Protein AF-A0A1W9QYD8-F1 (afdb_monomer_lite)

pLDDT: mean 92.89, std 7.04, range [47.81, 98.25]

Secondary structure (DSSP, 8-state):
---SS-HHHHHHHHHHHHSS-HHHHHHHHHHHHHHHHHHT-TT--S-HHHHHHHTT-S-HHHHHHHHHHHHSS-HHHHHHT-

Sequence (82 aa):
KQLKVSRTYISQVINEKFNMNFNAFINEYRVKEARRMLTNDPNRNLTIESIAQAVGFGSKSSFNFAFKKYTGITPSFYIKSL

Radius of gyration: 14.44 Å; chains: 1; bounding box: 31×21×40 Å

Structure (mmCIF, N/CA/C/O backbone):
data_AF-A0A1W9QYD8-F1
#
_entry.id   AF-A0A1W9QYD8-F1
#
loop_
_atom_site.group_PDB
_atom_site.id
_atom_site.type_symbol
_atom_site.label_atom_id
_atom_site.label_alt_id
_atom_site.label_comp_id
_atom_site.label_asym_id
_atom_site.label_entity_id
_atom_site.label_seq_id
_atom_site.pdbx_PDB_ins_code
_atom_site.Cartn_x
_atom_site.Cartn_y
_atom_site.Cartn_z
_atom_site.occupancy
_atom_site.B_iso_or_equiv
_atom_site.auth_seq_id
_atom_site.auth_comp_id
_atom_site.auth_asym_id
_atom_site.auth_atom_id
_atom_site.pdbx_PDB_model_num
ATOM 1 N N . LYS A 1 1 ? -21.535 9.607 0.279 1.00 47.81 1 LYS A N 1
A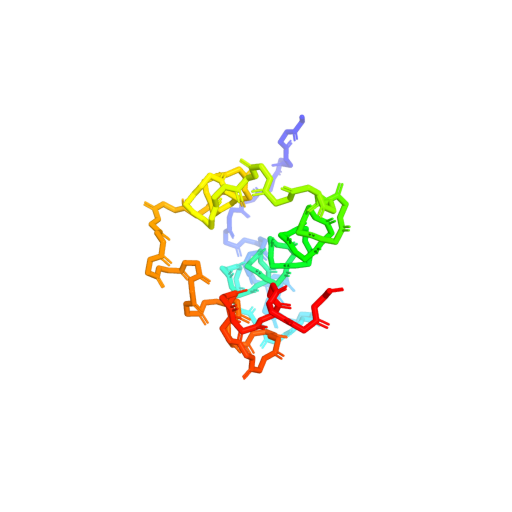TOM 2 C CA . LYS A 1 1 ? -22.169 9.470 1.617 1.00 47.81 1 LYS A CA 1
ATOM 3 C C . LYS A 1 1 ? -21.075 9.193 2.644 1.00 47.81 1 LYS A C 1
ATOM 5 O O . LYS A 1 1 ? -20.275 8.305 2.393 1.00 47.81 1 LYS A O 1
ATOM 10 N N . GLN A 1 2 ? -21.011 9.944 3.744 1.00 69.31 2 GLN A N 1
ATOM 11 C CA . GLN A 1 2 ? -20.137 9.642 4.889 1.00 69.31 2 GLN A CA 1
ATOM 12 C C . GLN A 1 2 ? -20.947 8.878 5.947 1.00 69.31 2 GLN A C 1
ATOM 14 O O . GLN A 1 2 ? -22.142 9.139 6.103 1.00 69.31 2 GLN A O 1
ATOM 19 N N . LEU A 1 3 ? -20.327 7.918 6.638 1.00 76.56 3 LEU A N 1
ATOM 20 C CA . LEU A 1 3 ? -20.977 7.194 7.733 1.00 76.56 3 LEU A CA 1
ATOM 21 C C . LEU A 1 3 ? -21.097 8.125 8.952 1.00 76.56 3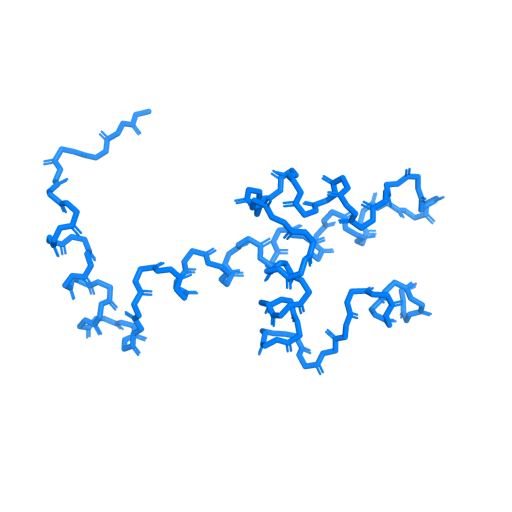 LEU A C 1
ATOM 23 O O . LEU A 1 3 ? -20.122 8.772 9.326 1.00 76.56 3 LEU A O 1
ATOM 27 N N . LYS A 1 4 ? -22.277 8.189 9.585 1.00 84.75 4 LYS A N 1
ATOM 28 C CA . LYS A 1 4 ? -22.536 8.999 10.795 1.00 84.75 4 LYS A CA 1
ATOM 29 C C . LYS A 1 4 ? -21.995 8.322 12.067 1.00 84.75 4 LYS A C 1
ATOM 31 O O . LYS A 1 4 ? -22.728 8.118 13.027 1.00 84.75 4 LYS A O 1
ATOM 36 N N . VAL A 1 5 ? -20.729 7.921 12.056 1.00 85.56 5 VAL A N 1
ATOM 37 C CA . VAL A 1 5 ? -20.062 7.216 13.163 1.00 85.56 5 VAL A CA 1
ATOM 38 C C . VAL A 1 5 ? -18.676 7.803 13.396 1.00 85.56 5 VAL A C 1
ATOM 40 O O . VAL A 1 5 ? -18.049 8.329 12.476 1.00 85.56 5 VAL A O 1
ATOM 43 N N . SER A 1 6 ? -18.191 7.740 14.636 1.00 90.06 6 SER A N 1
ATOM 44 C CA . SER A 1 6 ? -16.898 8.327 14.987 1.00 90.06 6 SER A CA 1
ATOM 45 C C . SER A 1 6 ? -15.729 7.514 14.414 1.00 90.06 6 SER A C 1
ATOM 47 O O . SER A 1 6 ? -15.799 6.293 14.259 1.00 90.06 6 SER A O 1
ATOM 49 N N . ARG A 1 7 ? -14.607 8.192 14.138 1.00 87.69 7 ARG A N 1
ATOM 50 C CA . ARG A 1 7 ? -13.358 7.540 13.695 1.00 87.69 7 ARG A CA 1
ATOM 51 C C . ARG A 1 7 ? -12.851 6.511 14.708 1.00 87.69 7 ARG A C 1
ATOM 53 O O . ARG A 1 7 ? -12.338 5.467 14.308 1.00 87.69 7 ARG A O 1
ATOM 60 N N . THR A 1 8 ? -13.021 6.801 15.998 1.00 91.69 8 THR A N 1
ATOM 61 C CA . THR A 1 8 ? -12.651 5.906 17.100 1.00 91.69 8 THR A CA 1
ATOM 62 C C . THR A 1 8 ? -13.474 4.630 17.053 1.00 91.69 8 THR A C 1
ATOM 64 O O . THR A 1 8 ? -12.898 3.550 17.067 1.00 91.69 8 THR A O 1
ATOM 67 N N . TYR A 1 9 ? -14.795 4.750 16.894 1.00 91.81 9 TYR A N 1
ATOM 68 C CA . TYR A 1 9 ? -15.681 3.594 16.799 1.00 91.81 9 TYR A CA 1
ATOM 69 C C . TYR A 1 9 ? -15.329 2.705 15.603 1.00 91.81 9 TYR A C 1
ATOM 71 O O . TYR A 1 9 ? -15.191 1.496 15.744 1.00 91.81 9 TYR A O 1
ATOM 79 N N . ILE A 1 10 ? -15.085 3.302 14.433 1.00 90.69 10 ILE A N 1
ATOM 80 C CA . ILE A 1 10 ? -14.652 2.546 13.250 1.00 90.69 10 ILE A CA 1
ATOM 81 C C . ILE A 1 10 ? -13.316 1.839 13.489 1.00 90.69 10 ILE A C 1
ATOM 83 O O . ILE A 1 10 ? -13.170 0.668 13.147 1.00 90.69 10 ILE A O 1
ATOM 87 N N . SER A 1 11 ? -12.344 2.532 14.082 1.00 92.06 11 SER A N 1
ATOM 88 C CA . SER A 1 11 ? -11.033 1.945 14.378 1.00 92.06 11 SER A CA 1
ATOM 89 C C . SER A 1 11 ? -11.145 0.787 15.368 1.00 92.06 11 SER A C 1
ATOM 91 O O . SER A 1 11 ? -10.498 -0.236 15.164 1.00 92.06 11 SER A O 1
ATOM 93 N N . GLN A 1 12 ? -11.993 0.930 16.389 1.00 93.44 12 GLN A N 1
ATOM 94 C CA . GLN A 1 12 ? -12.275 -0.110 17.372 1.00 93.44 12 GLN A CA 1
ATOM 95 C C . GLN A 1 12 ? -12.899 -1.340 16.708 1.00 93.44 12 GLN A C 1
ATOM 97 O O . GLN A 1 12 ? -12.349 -2.428 16.822 1.00 93.44 12 GLN A O 1
ATOM 102 N N . VAL A 1 13 ? -13.977 -1.168 15.936 1.00 94.00 13 VAL A N 1
ATOM 103 C CA . VAL A 1 13 ? -14.643 -2.285 15.246 1.00 94.00 13 VAL A CA 1
ATOM 104 C C . VAL A 1 13 ? -13.689 -2.999 14.288 1.00 94.00 13 VAL A C 1
ATOM 106 O O . VAL A 1 13 ? -13.677 -4.227 14.233 1.00 94.00 13 VAL A O 1
ATOM 109 N N . ILE A 1 14 ? -12.863 -2.260 13.540 1.00 93.31 14 ILE A N 1
ATOM 110 C CA . ILE A 1 14 ? -11.878 -2.873 12.637 1.00 93.31 14 ILE A CA 1
ATOM 111 C C . ILE A 1 14 ? -10.848 -3.676 13.426 1.00 93.31 14 ILE A C 1
ATOM 113 O O . ILE A 1 14 ? -10.512 -4.793 13.034 1.00 93.31 14 ILE A O 1
ATOM 117 N N . ASN A 1 15 ? -10.365 -3.134 14.541 1.00 94.25 15 ASN A N 1
ATOM 118 C CA . ASN A 1 15 ? -9.416 -3.842 15.381 1.00 94.25 15 ASN A CA 1
ATOM 119 C C . ASN A 1 15 ? -10.028 -5.117 15.975 1.00 94.25 15 ASN A C 1
ATOM 121 O O . ASN A 1 15 ? -9.438 -6.181 15.839 1.00 94.25 15 ASN A O 1
ATOM 125 N N . GLU A 1 16 ? -11.239 -5.044 16.520 1.00 94.00 16 GLU A N 1
ATOM 126 C CA . GLU A 1 16 ? -11.930 -6.189 17.119 1.00 94.00 16 GLU A CA 1
ATOM 127 C C . GLU A 1 16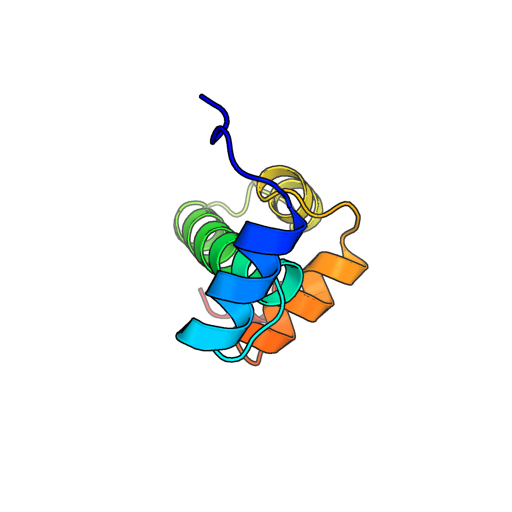 ? -12.282 -7.282 16.100 1.00 94.00 16 GLU A C 1
ATOM 129 O O . GLU A 1 16 ? -12.222 -8.468 16.418 1.00 94.00 16 GLU A O 1
ATOM 134 N N . LYS A 1 17 ? -12.671 -6.908 14.873 1.00 94.31 17 LYS A N 1
ATOM 135 C CA . LYS A 1 17 ? -13.141 -7.866 13.856 1.00 94.31 17 LYS A CA 1
ATOM 136 C C . LYS A 1 17 ? -12.043 -8.397 12.942 1.00 94.31 17 LYS A C 1
ATOM 138 O O . LYS A 1 17 ? -12.145 -9.529 12.483 1.00 94.31 17 LYS A O 1
ATOM 143 N N . PHE A 1 18 ? -11.027 -7.590 12.655 1.00 90.88 18 PHE A N 1
ATOM 144 C CA . PHE A 1 18 ? -9.988 -7.907 11.670 1.00 90.88 18 PHE A CA 1
ATOM 145 C C . PHE A 1 18 ? -8.580 -7.955 12.277 1.00 90.88 18 PHE A C 1
ATOM 147 O O . PHE A 1 18 ? -7.620 -8.208 11.552 1.00 90.88 18 PHE A O 1
ATOM 154 N N . ASN A 1 19 ? -8.438 -7.694 13.582 1.00 92.50 19 ASN A N 1
ATOM 155 C CA . ASN A 1 19 ? -7.161 -7.648 14.300 1.00 92.50 19 ASN A CA 1
ATOM 156 C C . ASN A 1 19 ? -6.109 -6.752 13.619 1.00 92.50 19 ASN A C 1
ATOM 158 O O . ASN A 1 19 ? -4.920 -7.063 13.549 1.00 92.50 19 ASN A O 1
ATOM 162 N N . MET A 1 20 ? -6.558 -5.627 13.061 1.00 92.50 20 MET A N 1
ATOM 163 C CA . MET A 1 20 ? -5.711 -4.671 12.350 1.00 92.50 20 MET A CA 1
ATOM 164 C C . MET A 1 20 ? -6.145 -3.238 12.649 1.00 92.50 20 MET A C 1
ATOM 166 O O . MET A 1 20 ? -7.254 -2.991 13.108 1.00 92.50 20 MET A O 1
ATOM 170 N N . ASN A 1 21 ? -5.262 -2.269 12.419 1.00 93.31 21 ASN A N 1
ATOM 171 C CA . ASN A 1 21 ? -5.642 -0.860 12.525 1.00 93.31 21 ASN A CA 1
ATOM 172 C C . ASN A 1 21 ? -6.322 -0.372 11.232 1.00 93.31 21 ASN A C 1
ATOM 174 O O . ASN A 1 21 ? -6.173 -0.976 10.169 1.00 93.31 21 ASN A O 1
ATOM 178 N N . PHE A 1 22 ? -7.028 0.760 11.316 1.00 92.25 22 PHE A N 1
ATOM 179 C CA . PHE A 1 22 ? -7.740 1.362 10.182 1.00 92.25 22 PHE A CA 1
ATOM 180 C C . PHE A 1 22 ? -6.850 1.555 8.943 1.00 92.25 22 PHE A C 1
ATOM 182 O O . PHE A 1 22 ? -7.259 1.245 7.827 1.00 92.25 22 PHE A O 1
ATOM 189 N N . ASN A 1 23 ? -5.611 2.026 9.125 1.00 92.44 23 ASN A N 1
ATOM 190 C CA . ASN A 1 23 ? -4.694 2.261 8.008 1.00 92.44 23 ASN A CA 1
ATOM 191 C C . ASN A 1 23 ? -4.300 0.956 7.310 1.00 92.44 23 ASN A C 1
ATOM 193 O O . ASN A 1 23 ? -4.244 0.911 6.084 1.00 92.44 23 ASN A O 1
ATOM 197 N N . ALA A 1 24 ? -4.037 -0.103 8.075 1.00 93.81 24 ALA A N 1
ATOM 198 C CA . ALA A 1 24 ? -3.731 -1.418 7.533 1.00 93.81 24 ALA A CA 1
ATOM 199 C C . ALA A 1 24 ? -4.929 -1.992 6.765 1.00 93.81 24 ALA A C 1
ATOM 201 O O . ALA A 1 24 ? -4.747 -2.504 5.663 1.00 93.81 24 ALA A O 1
ATOM 202 N N . PHE A 1 25 ? -6.137 -1.830 7.302 1.00 94.88 25 PHE A N 1
ATOM 203 C CA . PHE A 1 25 ? -7.363 -2.229 6.622 1.00 94.88 25 PHE A CA 1
ATOM 204 C C . PHE A 1 25 ? -7.504 -1.513 5.275 1.00 94.88 25 PHE A C 1
ATOM 206 O O . PHE A 1 25 ? -7.558 -2.156 4.233 1.00 94.88 25 PHE A O 1
ATOM 213 N N . ILE A 1 26 ? -7.461 -0.178 5.261 1.00 95.81 26 ILE A N 1
ATOM 214 C CA . ILE A 1 26 ? -7.597 0.604 4.025 1.00 95.81 26 ILE A CA 1
ATOM 215 C C . ILE A 1 26 ? -6.486 0.291 3.017 1.00 95.81 26 ILE A C 1
ATOM 217 O O . ILE A 1 26 ? -6.763 0.139 1.827 1.00 95.81 26 ILE A O 1
ATOM 221 N N . ASN A 1 27 ? -5.234 0.179 3.462 1.00 97.19 27 ASN A N 1
ATOM 222 C CA . ASN A 1 27 ? -4.111 -0.064 2.559 1.00 97.19 27 ASN A CA 1
ATOM 223 C C . ASN A 1 27 ? -4.200 -1.423 1.859 1.00 97.19 27 ASN A C 1
ATOM 225 O O . ASN A 1 27 ? -3.773 -1.519 0.711 1.00 97.19 27 ASN A O 1
ATOM 229 N N . GLU A 1 28 ? -4.790 -2.441 2.489 1.00 96.50 28 GLU A N 1
ATOM 230 C CA . GLU A 1 28 ? -5.042 -3.723 1.829 1.00 96.50 28 GLU A CA 1
ATOM 231 C C . GLU A 1 28 ? -5.965 -3.549 0.611 1.00 96.50 28 GLU A C 1
ATOM 233 O O . GLU A 1 28 ? -5.635 -3.993 -0.490 1.00 96.50 28 GLU A O 1
ATOM 238 N N . TYR A 1 29 ? -7.087 -2.839 0.772 1.00 97.38 29 TYR A N 1
ATOM 239 C CA . TYR A 1 29 ? -8.012 -2.561 -0.334 1.00 97.38 29 TYR A CA 1
ATOM 240 C C . TYR A 1 29 ? -7.379 -1.682 -1.413 1.00 97.38 29 TYR A C 1
ATOM 242 O O . TYR A 1 29 ? -7.536 -1.963 -2.600 1.00 97.38 29 TYR A O 1
ATOM 250 N N . ARG A 1 30 ? -6.609 -0.659 -1.024 1.00 98.25 30 ARG A N 1
ATOM 251 C CA . ARG A 1 30 ? -5.882 0.187 -1.983 1.00 98.25 30 ARG A CA 1
ATOM 252 C C . ARG A 1 30 ? -4.891 -0.616 -2.820 1.00 98.25 30 ARG A C 1
ATOM 254 O O . ARG A 1 30 ? -4.795 -0.407 -4.025 1.00 98.25 30 ARG A O 1
ATOM 261 N N . VAL A 1 31 ? -4.167 -1.553 -2.205 1.00 98.19 31 VAL A N 1
ATOM 262 C CA . VAL A 1 31 ? -3.228 -2.426 -2.923 1.00 98.19 31 VAL A CA 1
ATOM 263 C C . VAL A 1 31 ? -3.962 -3.411 -3.834 1.00 98.19 31 VAL A C 1
ATOM 265 O O . VAL A 1 31 ? -3.512 -3.633 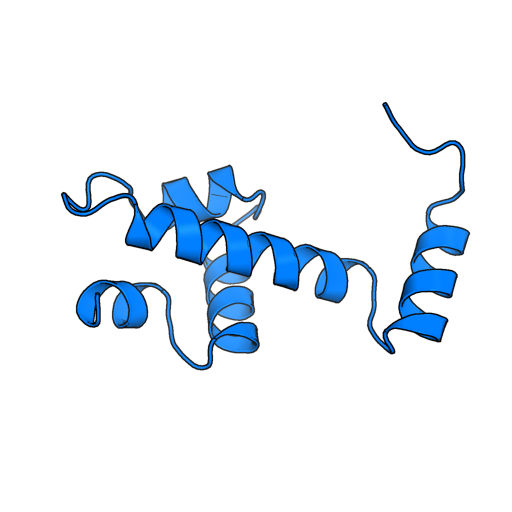-4.958 1.00 98.19 31 VAL A O 1
ATOM 268 N N . LYS A 1 32 ? -5.106 -3.962 -3.407 1.00 98.00 32 LYS A N 1
ATOM 269 C CA . LYS A 1 32 ? -5.960 -4.793 -4.276 1.00 98.00 32 LYS A CA 1
ATOM 270 C C . LYS A 1 32 ? -6.396 -4.026 -5.528 1.00 98.00 32 LYS A C 1
ATOM 272 O O . LYS A 1 32 ? -6.269 -4.553 -6.631 1.00 98.00 32 LYS A O 1
ATOM 277 N N . GLU A 1 33 ? -6.825 -2.777 -5.372 1.00 98.06 33 GLU A N 1
ATOM 278 C CA . GLU A 1 33 ? -7.216 -1.935 -6.505 1.00 98.06 33 GLU A CA 1
ATOM 279 C C . GLU A 1 33 ? -6.023 -1.573 -7.399 1.00 98.06 33 GLU A C 1
ATOM 281 O O . GLU A 1 33 ? -6.119 -1.669 -8.620 1.00 98.06 33 GLU A O 1
ATOM 286 N N . ALA A 1 34 ? -4.860 -1.269 -6.817 1.00 97.44 34 ALA A N 1
ATOM 287 C CA . ALA A 1 34 ? -3.644 -1.017 -7.588 1.00 97.44 34 ALA A CA 1
ATOM 288 C C . ALA A 1 34 ? -3.260 -2.221 -8.460 1.00 97.44 34 ALA A C 1
ATOM 290 O O . ALA A 1 34 ? -2.910 -2.049 -9.624 1.00 97.44 34 ALA A O 1
ATOM 291 N N . ARG A 1 35 ? -3.369 -3.451 -7.936 1.00 96.56 35 ARG A N 1
ATOM 292 C CA . ARG A 1 35 ? -3.154 -4.672 -8.731 1.00 96.56 35 ARG A CA 1
ATOM 293 C C . ARG A 1 35 ? -4.136 -4.769 -9.894 1.00 96.56 35 ARG A C 1
ATOM 295 O O . ARG A 1 35 ? -3.712 -5.088 -10.999 1.00 96.56 35 ARG A O 1
ATOM 302 N N . ARG A 1 36 ? -5.418 -4.467 -9.661 1.00 96.38 36 ARG A N 1
ATOM 303 C CA . ARG A 1 36 ? -6.451 -4.460 -10.706 1.00 96.38 36 ARG A CA 1
ATOM 304 C C . ARG A 1 36 ? -6.117 -3.454 -11.809 1.00 96.38 36 ARG A C 1
ATOM 306 O O . ARG A 1 36 ? -6.182 -3.804 -12.982 1.00 96.38 36 ARG A O 1
ATOM 313 N N . MET A 1 37 ? -5.723 -2.234 -11.441 1.00 95.31 37 MET A N 1
ATOM 314 C CA . MET A 1 37 ? -5.310 -1.197 -12.394 1.00 95.31 37 MET A CA 1
ATOM 315 C C . MET A 1 37 ? -4.082 -1.622 -13.206 1.00 95.31 37 MET A C 1
ATOM 317 O O . MET A 1 37 ? -4.086 -1.475 -14.421 1.00 95.31 37 MET A O 1
ATOM 321 N N . LEU A 1 38 ? -3.069 -2.202 -12.553 1.00 93.88 38 LEU A N 1
ATOM 322 C CA . LEU A 1 38 ? -1.851 -2.690 -13.210 1.00 93.88 38 LEU A CA 1
ATOM 323 C C . LEU A 1 38 ? -2.134 -3.820 -14.207 1.00 93.88 38 LEU A C 1
ATOM 325 O O . LEU A 1 38 ? -1.579 -3.836 -15.302 1.00 93.88 38 LEU A O 1
ATOM 329 N N . THR A 1 39 ? -3.004 -4.762 -13.844 1.00 92.88 39 THR A N 1
ATOM 330 C CA . THR A 1 39 ? -3.397 -5.866 -14.730 1.00 92.88 39 THR A CA 1
ATOM 331 C C . THR A 1 39 ? -4.243 -5.381 -15.912 1.00 92.88 39 THR A C 1
ATOM 333 O O . THR A 1 39 ? -4.103 -5.913 -17.008 1.00 92.88 39 THR A O 1
ATOM 336 N N . ASN A 1 40 ? -5.060 -4.340 -15.724 1.00 92.69 40 ASN A N 1
ATOM 337 C CA . ASN A 1 40 ? -5.912 -3.765 -16.772 1.00 92.69 40 ASN A CA 1
ATOM 338 C C . ASN A 1 40 ? -5.219 -2.700 -17.642 1.00 92.69 40 ASN A C 1
ATOM 340 O O . ASN A 1 40 ? -5.865 -2.124 -18.515 1.00 92.69 40 ASN A O 1
ATOM 344 N N . ASP A 1 41 ? -3.926 -2.444 -17.432 1.00 89.06 41 ASP A N 1
ATOM 345 C CA . ASP A 1 41 ? -3.101 -1.567 -18.269 1.00 89.06 41 ASP A CA 1
ATOM 346 C C . ASP A 1 41 ? -2.032 -2.389 -19.020 1.00 89.06 41 ASP A C 1
ATOM 348 O O . ASP A 1 41 ? -0.846 -2.359 -18.665 1.00 89.06 41 ASP A O 1
ATOM 352 N N . PRO A 1 42 ? -2.428 -3.182 -20.038 1.00 81.31 42 PRO A N 1
ATOM 353 C CA . PRO A 1 42 ? -1.509 -4.063 -20.762 1.00 81.31 42 PRO A CA 1
ATOM 354 C C . PRO A 1 42 ? -0.439 -3.283 -21.536 1.00 81.31 42 PRO A C 1
ATOM 356 O O . PRO A 1 42 ? 0.670 -3.776 -21.714 1.00 81.31 42 PRO A O 1
ATOM 359 N N . ASN A 1 43 ? -0.746 -2.045 -21.933 1.00 86.81 43 ASN A N 1
ATOM 360 C CA . ASN A 1 43 ? 0.174 -1.163 -22.652 1.00 86.81 43 ASN A CA 1
ATOM 361 C C . ASN A 1 43 ? 1.136 -0.405 -21.720 1.00 86.81 43 ASN A C 1
ATOM 363 O O . ASN A 1 43 ? 1.986 0.334 -22.208 1.00 86.81 43 ASN A O 1
ATOM 367 N N . ARG A 1 44 ? 1.023 -0.588 -20.394 1.00 86.06 44 ARG A N 1
ATOM 368 C CA . ARG A 1 44 ? 1.891 0.032 -19.374 1.00 86.06 44 ARG A CA 1
ATOM 369 C C . ARG A 1 44 ? 1.964 1.560 -19.493 1.00 86.06 44 ARG A C 1
ATOM 371 O O . ARG A 1 44 ? 3.014 2.159 -19.262 1.00 86.06 44 ARG A O 1
ATOM 378 N N . ASN A 1 45 ? 0.844 2.189 -19.843 1.00 86.81 45 ASN A N 1
ATOM 379 C CA . ASN A 1 45 ? 0.748 3.640 -19.992 1.00 86.81 45 ASN A CA 1
ATOM 380 C C . ASN A 1 45 ? 0.752 4.370 -18.640 1.00 86.81 45 ASN A C 1
ATOM 382 O O . ASN A 1 45 ? 1.075 5.557 -18.566 1.00 86.81 45 ASN A O 1
ATOM 386 N N . LEU A 1 46 ? 0.378 3.683 -17.561 1.00 88.69 46 LEU A N 1
ATOM 387 C CA . LEU A 1 46 ? 0.324 4.234 -16.217 1.00 88.69 46 LEU A CA 1
ATOM 388 C C . LEU A 1 46 ? 1.652 4.037 -15.488 1.00 88.69 46 LEU A C 1
ATOM 390 O O . LEU A 1 46 ? 2.196 2.938 -15.372 1.00 88.69 46 LEU A O 1
ATOM 394 N N . THR A 1 47 ? 2.154 5.119 -14.901 1.00 93.50 47 THR A N 1
ATOM 395 C CA . THR A 1 47 ? 3.332 5.048 -14.036 1.00 93.50 47 THR A CA 1
ATOM 396 C C . THR A 1 47 ? 2.950 4.536 -12.648 1.00 93.50 47 THR A C 1
ATOM 398 O O . THR A 1 47 ? 1.847 4.785 -12.155 1.00 93.50 47 THR A O 1
ATOM 401 N N . ILE A 1 48 ? 3.897 3.899 -11.953 1.00 93.50 48 ILE A N 1
ATOM 402 C CA . ILE A 1 48 ? 3.726 3.495 -10.545 1.00 93.50 48 ILE A CA 1
ATOM 403 C C . ILE A 1 48 ? 3.307 4.686 -9.664 1.00 93.50 48 ILE A C 1
ATOM 405 O O . ILE A 1 48 ? 2.481 4.524 -8.771 1.00 93.50 48 ILE A O 1
ATOM 409 N N . GLU A 1 49 ? 3.857 5.876 -9.926 1.00 95.25 49 GLU A N 1
ATOM 410 C CA . GLU A 1 49 ? 3.507 7.109 -9.208 1.00 95.25 49 GLU A CA 1
ATOM 411 C C . GLU A 1 49 ? 2.029 7.471 -9.421 1.00 95.25 49 GLU A C 1
ATOM 413 O O . GLU A 1 49 ? 1.307 7.710 -8.455 1.00 95.25 49 GLU A O 1
ATOM 418 N N . SER A 1 50 ? 1.558 7.433 -10.675 1.00 95.31 50 SER A N 1
ATOM 419 C CA . SER A 1 50 ? 0.164 7.748 -11.009 1.00 95.31 50 SER A CA 1
ATOM 420 C C . SER A 1 50 ? -0.822 6.774 -10.361 1.00 95.31 50 SER A C 1
ATOM 422 O O . SER A 1 50 ? -1.850 7.195 -9.838 1.00 95.31 50 SER A O 1
ATOM 424 N N . ILE A 1 51 ? -0.480 5.483 -10.302 1.00 96.19 51 ILE A N 1
ATOM 425 C CA . ILE A 1 51 ? -1.316 4.462 -9.661 1.00 96.19 51 ILE A CA 1
ATOM 426 C C . ILE A 1 51 ? -1.319 4.646 -8.145 1.00 96.19 51 ILE A C 1
ATOM 428 O O . ILE A 1 51 ? -2.380 4.584 -7.528 1.00 96.19 51 ILE A O 1
ATOM 432 N N . ALA A 1 52 ? -0.158 4.915 -7.542 1.00 97.06 52 ALA A N 1
ATOM 433 C CA . ALA A 1 52 ? -0.054 5.196 -6.113 1.00 97.06 52 ALA A CA 1
ATOM 434 C C . ALA A 1 52 ? -0.964 6.366 -5.707 1.00 97.06 52 ALA A C 1
ATOM 436 O O . ALA A 1 52 ? -1.716 6.250 -4.736 1.00 97.06 52 ALA A O 1
ATOM 437 N N . GLN A 1 53 ? -0.937 7.457 -6.477 1.00 97.38 53 GLN A N 1
ATOM 438 C CA . GLN A 1 53 ? -1.808 8.612 -6.262 1.00 97.38 53 GLN A CA 1
ATOM 439 C C . GLN A 1 53 ? -3.285 8.264 -6.484 1.00 97.38 53 GLN A C 1
ATOM 441 O O . GLN A 1 53 ? -4.116 8.590 -5.637 1.00 97.38 53 GLN A O 1
ATOM 446 N N . ALA A 1 54 ? -3.614 7.549 -7.565 1.00 96.69 54 ALA A N 1
ATOM 447 C CA . ALA A 1 54 ? -4.989 7.179 -7.903 1.00 96.69 54 ALA A CA 1
ATOM 448 C C . ALA A 1 54 ? -5.662 6.320 -6.820 1.00 96.69 54 ALA A C 1
ATOM 450 O O . ALA A 1 54 ? -6.835 6.521 -6.513 1.00 96.69 54 ALA A O 1
ATOM 451 N N . VAL A 1 55 ? -4.919 5.406 -6.186 1.00 97.56 55 VAL A N 1
ATOM 452 C CA . VAL A 1 55 ? -5.442 4.591 -5.074 1.00 97.56 55 VAL A CA 1
ATOM 453 C C . VAL A 1 55 ? -5.308 5.282 -3.707 1.00 97.56 55 VAL A C 1
ATOM 455 O O . VAL A 1 55 ? -5.636 4.699 -2.673 1.00 97.56 55 VAL A O 1
ATOM 458 N N . GLY A 1 56 ? -4.864 6.541 -3.672 1.00 96.75 56 GLY A N 1
ATOM 459 C CA . GLY A 1 56 ? -4.913 7.401 -2.491 1.00 96.75 56 GLY A CA 1
ATOM 460 C C . GLY A 1 56 ? -3.714 7.303 -1.545 1.00 96.75 56 GLY A C 1
ATOM 461 O O . GLY A 1 56 ? -3.873 7.564 -0.348 1.00 96.75 56 GLY A O 1
ATOM 462 N N . PHE A 1 57 ? -2.528 6.926 -2.033 1.00 97.69 57 PHE A N 1
ATOM 463 C CA . PHE A 1 57 ? -1.282 7.098 -1.278 1.00 97.69 57 PHE A CA 1
ATOM 464 C C . PHE A 1 57 ? -0.715 8.505 -1.476 1.00 97.69 57 PHE A C 1
ATOM 466 O O . PHE A 1 57 ? -0.639 9.006 -2.592 1.00 97.69 57 PHE A O 1
ATOM 473 N N . GLY A 1 58 ? -0.252 9.120 -0.383 1.00 94.75 58 GLY A N 1
ATOM 474 C CA . GLY A 1 58 ? 0.390 10.440 -0.424 1.00 94.75 58 GLY A CA 1
ATOM 475 C C . GLY A 1 58 ? 1.844 10.425 -0.908 1.00 94.75 58 GLY A C 1
ATOM 476 O O . GLY A 1 58 ? 2.425 11.483 -1.109 1.00 94.75 58 GLY A O 1
ATOM 477 N N . SER A 1 59 ? 2.454 9.245 -1.067 1.00 95.88 59 SER A N 1
ATOM 478 C CA . SER A 1 59 ? 3.792 9.108 -1.647 1.00 95.88 59 SER A CA 1
ATOM 479 C C . SER A 1 59 ? 4.001 7.728 -2.267 1.00 95.88 59 SER A C 1
ATOM 481 O O . SER A 1 59 ? 3.460 6.722 -1.784 1.00 95.88 59 SER A O 1
ATOM 483 N N . LYS A 1 60 ? 4.869 7.655 -3.281 1.00 95.62 60 LYS A N 1
ATOM 484 C CA . LYS A 1 60 ? 5.340 6.387 -3.853 1.00 95.62 60 LYS A CA 1
ATOM 485 C C . LYS A 1 60 ? 6.054 5.495 -2.841 1.00 95.62 60 LYS A C 1
ATOM 487 O O . LYS A 1 60 ? 5.908 4.278 -2.904 1.00 95.62 60 LYS A O 1
ATOM 492 N N . SER A 1 61 ? 6.788 6.061 -1.885 1.00 96.44 61 SER A N 1
ATOM 493 C CA . SER A 1 61 ? 7.472 5.278 -0.846 1.00 96.44 61 SER A CA 1
ATOM 494 C C . SER A 1 61 ? 6.476 4.537 0.049 1.00 96.44 61 SER A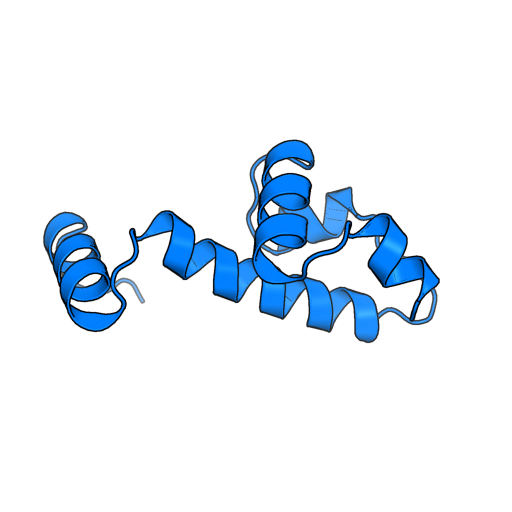 C 1
ATOM 496 O O . SER A 1 61 ? 6.620 3.333 0.269 1.00 96.44 61 SER A O 1
ATOM 498 N N . SER A 1 62 ? 5.419 5.222 0.502 1.00 96.94 62 SER A N 1
ATOM 499 C CA . SER A 1 62 ? 4.347 4.603 1.294 1.00 96.94 62 SER A CA 1
ATOM 500 C C . SER A 1 62 ? 3.587 3.543 0.494 1.00 96.94 62 SER A C 1
ATOM 502 O O . SER A 1 62 ? 3.281 2.478 1.033 1.00 96.94 62 SER A O 1
ATOM 504 N N . PHE A 1 63 ? 3.330 3.803 -0.792 1.00 98.06 63 PHE A N 1
ATOM 505 C CA . PHE A 1 63 ? 2.732 2.822 -1.696 1.00 98.06 63 PHE A CA 1
ATOM 506 C C . PHE A 1 63 ? 3.608 1.580 -1.854 1.00 98.06 63 PHE A C 1
ATOM 508 O O . PHE A 1 63 ? 3.130 0.475 -1.631 1.00 98.06 63 PHE A O 1
ATOM 515 N N . ASN A 1 64 ? 4.893 1.740 -2.177 1.00 97.56 64 ASN A N 1
ATOM 516 C CA . ASN A 1 64 ? 5.817 0.623 -2.372 1.00 97.56 64 ASN A CA 1
ATOM 517 C C . ASN A 1 64 ? 5.911 -0.262 -1.124 1.00 97.56 64 ASN A C 1
ATOM 519 O O . ASN A 1 64 ? 5.898 -1.488 -1.241 1.00 97.56 64 ASN A O 1
ATOM 523 N N . PHE A 1 65 ? 5.977 0.352 0.063 1.00 97.62 65 PHE A N 1
ATOM 524 C CA . PHE A 1 65 ? 5.991 -0.374 1.331 1.00 97.62 65 PHE A CA 1
ATOM 525 C C . PHE A 1 65 ? 4.704 -1.178 1.535 1.00 97.62 65 PHE A C 1
ATOM 527 O O . PHE A 1 65 ? 4.766 -2.379 1.798 1.00 97.62 65 PHE A O 1
ATOM 534 N N . ALA A 1 66 ? 3.538 -0.545 1.370 1.00 97.88 66 ALA A N 1
ATOM 535 C CA . ALA A 1 66 ? 2.253 -1.222 1.504 1.00 97.88 66 ALA A CA 1
ATOM 536 C C . ALA A 1 66 ? 2.090 -2.334 0.457 1.00 97.88 66 ALA A C 1
ATOM 538 O O . ALA A 1 66 ? 1.768 -3.465 0.804 1.00 97.88 66 ALA A O 1
ATOM 539 N N . PHE A 1 67 ? 2.375 -2.050 -0.812 1.00 98.25 67 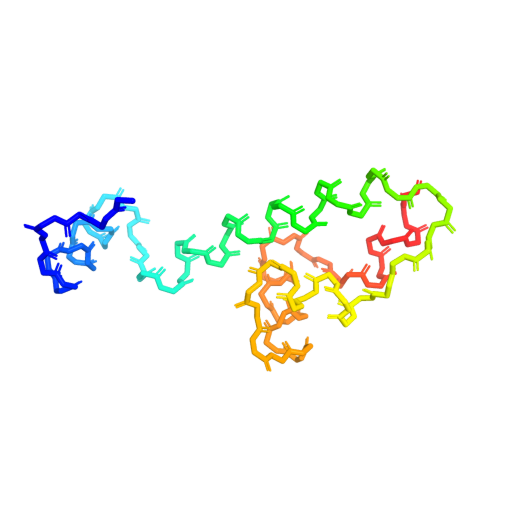PHE A N 1
ATOM 540 C CA . PHE A 1 67 ? 2.255 -3.015 -1.899 1.00 98.25 67 PHE A CA 1
ATOM 541 C C . PHE A 1 67 ? 3.119 -4.247 -1.638 1.00 98.25 67 PHE A C 1
ATOM 543 O O . PHE A 1 67 ? 2.608 -5.365 -1.682 1.00 98.25 67 PHE A O 1
ATOM 550 N N . LYS A 1 68 ? 4.392 -4.064 -1.261 1.00 98.00 68 LYS A N 1
ATOM 551 C CA . LYS A 1 68 ? 5.264 -5.183 -0.887 1.00 98.00 68 LYS A CA 1
ATOM 552 C C . LYS A 1 68 ? 4.750 -5.927 0.341 1.00 98.00 68 LYS A C 1
ATOM 554 O O . LYS A 1 68 ? 4.760 -7.152 0.339 1.00 98.00 68 LYS A O 1
ATOM 559 N N . LYS A 1 69 ? 4.256 -5.221 1.361 1.00 97.19 69 LYS A N 1
ATOM 560 C CA . LYS A 1 69 ? 3.684 -5.845 2.562 1.00 97.19 69 LYS A CA 1
ATOM 561 C C . LYS A 1 69 ? 2.507 -6.775 2.238 1.00 97.19 69 LYS A C 1
ATOM 563 O O . LYS A 1 69 ? 2.437 -7.854 2.810 1.00 97.19 69 LYS A O 1
ATOM 568 N N . TYR A 1 70 ? 1.599 -6.368 1.349 1.00 96.75 70 TYR A N 1
ATOM 569 C CA . TYR A 1 70 ? 0.379 -7.135 1.050 1.00 96.75 70 TYR A CA 1
ATOM 570 C C . TYR A 1 70 ? 0.514 -8.117 -0.121 1.00 96.75 70 TYR A C 1
ATOM 572 O O . TYR A 1 70 ? -0.310 -9.017 -0.244 1.00 96.75 70 TYR A O 1
ATOM 580 N N . THR A 1 71 ? 1.517 -7.959 -0.990 1.00 96.00 71 THR A N 1
ATOM 581 C CA . THR A 1 71 ? 1.718 -8.835 -2.165 1.00 96.00 71 THR A CA 1
ATOM 582 C C . THR A 1 71 ? 2.986 -9.684 -2.098 1.00 96.00 71 THR A C 1
ATOM 584 O O . THR A 1 71 ? 3.151 -10.588 -2.909 1.00 96.00 71 THR A O 1
ATOM 587 N N . GLY A 1 72 ? 3.899 -9.389 -1.169 1.00 97.31 72 GLY A N 1
ATOM 588 C CA . GLY A 1 72 ? 5.217 -10.021 -1.049 1.00 97.31 72 GLY A CA 1
ATOM 589 C C . GLY A 1 72 ? 6.293 -9.439 -1.975 1.00 97.31 72 GLY A C 1
ATOM 590 O O . GLY A 1 72 ? 7.483 -9.611 -1.711 1.00 97.31 72 GLY A O 1
ATOM 591 N N . ILE A 1 73 ? 5.914 -8.695 -3.019 1.00 97.00 73 ILE A N 1
ATOM 592 C CA . ILE A 1 73 ? 6.821 -8.211 -4.073 1.00 97.00 73 ILE A CA 1
ATOM 593 C C . ILE A 1 73 ? 6.645 -6.716 -4.343 1.00 97.00 73 ILE A C 1
ATOM 595 O O . ILE A 1 73 ? 5.649 -6.105 -3.972 1.00 97.00 73 ILE A O 1
ATOM 599 N N . THR A 1 74 ? 7.639 -6.078 -4.962 1.00 96.44 74 THR A N 1
ATOM 600 C CA . THR A 1 74 ? 7.531 -4.652 -5.304 1.00 96.44 74 THR A CA 1
ATOM 601 C C . THR A 1 74 ? 6.588 -4.446 -6.494 1.00 96.44 74 THR A C 1
ATOM 603 O O . THR A 1 74 ? 6.486 -5.331 -7.346 1.00 96.44 74 THR A O 1
ATOM 606 N N . PRO A 1 75 ? 5.956 -3.265 -6.633 1.00 95.00 75 PRO A N 1
ATOM 607 C CA . PRO A 1 75 ? 5.129 -2.959 -7.804 1.00 95.00 75 PRO A CA 1
ATOM 608 C C . PRO A 1 75 ? 5.890 -3.110 -9.126 1.00 95.00 75 PRO A C 1
ATOM 610 O O . PRO A 1 75 ? 5.358 -3.631 -10.098 1.00 95.00 75 PRO A O 1
ATOM 613 N N . SER A 1 76 ? 7.163 -2.702 -9.151 1.00 93.75 76 SER A N 1
ATOM 614 C CA . SER A 1 76 ? 8.028 -2.838 -10.326 1.00 93.75 76 SER A CA 1
ATOM 615 C C . SER A 1 76 ? 8.296 -4.292 -10.705 1.00 93.75 76 SER A C 1
ATOM 617 O O . SER A 1 76 ? 8.359 -4.603 -11.889 1.00 93.75 76 SER A O 1
ATOM 619 N N . PHE A 1 77 ? 8.452 -5.178 -9.718 1.00 95.25 77 PHE A N 1
ATOM 620 C CA . PHE A 1 77 ? 8.594 -6.607 -9.969 1.00 95.25 77 PHE A CA 1
ATOM 621 C C . PHE A 1 77 ? 7.268 -7.197 -10.454 1.00 95.25 77 PHE A C 1
ATOM 623 O O . PHE A 1 77 ? 7.254 -7.876 -11.470 1.00 95.25 77 PHE A O 1
ATOM 630 N N . TYR A 1 78 ? 6.153 -6.855 -9.799 1.00 94.94 78 TYR A N 1
ATOM 631 C CA . TYR A 1 78 ? 4.812 -7.291 -10.200 1.00 94.94 78 TYR A CA 1
ATOM 632 C C . TYR A 1 78 ? 4.520 -6.972 -11.670 1.00 94.94 78 TYR A C 1
ATOM 634 O O . TYR A 1 78 ? 4.109 -7.856 -12.405 1.00 94.94 78 TYR A O 1
ATOM 642 N N . ILE A 1 79 ? 4.816 -5.747 -12.122 1.00 91.62 79 ILE A N 1
ATOM 643 C CA . ILE A 1 79 ? 4.647 -5.329 -13.526 1.00 91.62 79 ILE A CA 1
ATOM 644 C C . ILE A 1 79 ? 5.461 -6.186 -14.498 1.00 91.62 79 ILE A C 1
ATOM 646 O O . ILE A 1 79 ? 4.975 -6.491 -15.579 1.00 91.62 79 ILE A O 1
ATOM 650 N N . LYS A 1 80 ? 6.695 -6.556 -14.136 1.00 90.88 80 LYS A N 1
ATOM 651 C CA . LYS A 1 80 ? 7.554 -7.402 -14.980 1.00 90.88 80 LYS A CA 1
ATOM 652 C C . LYS A 1 80 ? 7.054 -8.844 -15.073 1.00 90.88 80 LYS A C 1
ATOM 654 O O . LYS A 1 80 ? 7.441 -9.548 -15.996 1.00 90.88 80 LYS A O 1
ATOM 659 N N . SER A 1 81 ? 6.262 -9.285 -14.098 1.00 89.06 81 SER A N 1
ATOM 660 C CA . SER A 1 81 ? 5.679 -10.629 -14.038 1.00 89.06 81 SER A CA 1
ATOM 661 C C . SER A 1 81 ? 4.265 -10.715 -14.627 1.00 89.06 81 SER A C 1
ATOM 663 O O . SER A 1 81 ? 3.697 -11.805 -14.624 1.00 89.06 81 SER A O 1
ATOM 665 N N . LEU A 1 82 ? 3.694 -9.590 -15.072 1.00 85.19 82 LEU A N 1
ATOM 666 C CA . LEU A 1 82 ? 2.401 -9.497 -15.756 1.00 85.19 82 LEU A CA 1
ATOM 667 C C . LEU A 1 82 ? 2.595 -9.505 -17.271 1.00 85.19 82 LEU A C 1
ATOM 669 O O . LEU A 1 82 ? 1.799 -10.196 -17.933 1.00 85.19 82 LEU A O 1
#

Foldseek 3Di:
DDDPDDPVVVQVVCCVPVVDGPVLVLLLVLLVVLLVVLVVCPVPPDDCQNSCVVSPHPGSVVNQVSNCVNPVDGPVVSSVVD